Protein AF-A0AAD4UPE8-F1 (afdb_monomer)

Solvent-accessible surface area (backbone atoms only — not comparable to full-atom values): 5363 Å² total; per-residue (Å²): 91,62,64,83,69,72,81,58,64,83,40,24,81,68,42,38,72,49,78,48,64,68,26,61,56,22,44,53,62,62,61,71,62,29,57,25,42,43,22,30,35,42,38,40,30,44,23,63,42,26,55,50,77,40,84,41,42,65,53,31,75,48,30,43,36,40,38,37,31,42,20,67,51,33,40,59,27,49,31,82,99,74,16,84,42,17,81,38,50,69,84,37,83,38,76,47,70,49,71,84,132

Organism: Prunus dulcis (NCBI:txid3755)

Mean predicted aligned error: 3.7 Å

Structure (mmCIF, N/CA/C/O backbone):
data_AF-A0AAD4UPE8-F1
#
_entry.id   AF-A0AAD4UPE8-F1
#
loop_
_atom_site.group_PDB
_atom_site.id
_atom_site.type_symbol
_atom_site.label_atom_id
_atom_site.label_alt_id
_atom_site.label_comp_id
_atom_site.label_asym_id
_atom_site.label_entity_id
_atom_site.label_seq_id
_atom_site.pdbx_PDB_ins_code
_atom_site.Cartn_x
_atom_site.Cartn_y
_atom_site.Cartn_z
_atom_site.occupancy
_atom_site.B_iso_or_equiv
_atom_site.auth_seq_id
_atom_site.auth_comp_id
_atom_site.auth_asym_id
_atom_site.auth_atom_id
_atom_site.pdbx_PDB_model_num
ATOM 1 N N . MET A 1 1 ? 0.996 14.613 -11.299 1.00 62.28 1 MET A N 1
ATOM 2 C CA . MET A 1 1 ? 1.311 14.852 -9.872 1.00 62.28 1 MET A CA 1
ATOM 3 C C . MET A 1 1 ? 2.638 14.174 -9.557 1.00 62.28 1 MET A C 1
ATOM 5 O O . MET A 1 1 ? 2.840 13.096 -10.092 1.00 62.28 1 MET A O 1
ATOM 9 N N . VAL A 1 2 ? 3.536 14.806 -8.789 1.00 76.88 2 VAL A N 1
ATOM 10 C CA . VAL A 1 2 ? 4.861 14.231 -8.438 1.00 76.88 2 VAL A CA 1
ATOM 11 C C . VAL A 1 2 ? 4.941 13.724 -6.995 1.00 76.88 2 VAL A C 1
ATOM 13 O O . VAL A 1 2 ? 5.759 12.870 -6.690 1.00 76.88 2 VAL A O 1
ATOM 16 N N . ALA A 1 3 ? 4.077 14.228 -6.113 1.00 80.50 3 ALA A N 1
ATOM 17 C CA . ALA A 1 3 ? 3.964 13.802 -4.723 1.00 80.50 3 ALA A CA 1
ATOM 18 C C . ALA A 1 3 ? 2.555 14.115 -4.202 1.00 80.50 3 ALA A C 1
ATOM 20 O O . ALA A 1 3 ? 1.893 15.023 -4.717 1.00 80.50 3 ALA A O 1
ATOM 21 N N . LEU A 1 4 ? 2.110 13.387 -3.175 1.00 81.94 4 LEU A N 1
ATOM 22 C CA . LEU A 1 4 ? 0.892 13.733 -2.442 1.00 81.94 4 LEU A CA 1
ATOM 23 C C . LEU A 1 4 ? 1.162 14.947 -1.531 1.00 81.94 4 LEU A C 1
ATOM 25 O O . LEU A 1 4 ? 2.222 15.015 -0.905 1.00 81.94 4 LEU A O 1
ATOM 29 N N . PRO A 1 5 ? 0.222 15.900 -1.420 1.00 80.69 5 PRO A N 1
ATOM 30 C CA . PRO A 1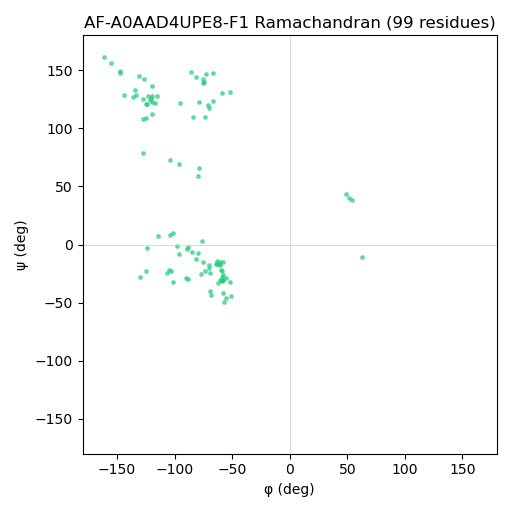 5 ? 0.422 17.105 -0.625 1.00 80.69 5 PRO A CA 1
ATOM 31 C C . PRO A 1 5 ? 0.320 16.842 0.886 1.00 80.69 5 PRO A C 1
ATOM 33 O O . PRO A 1 5 ? -0.542 16.098 1.350 1.00 80.69 5 PRO A O 1
ATOM 36 N N . GLU A 1 6 ? 1.155 17.521 1.674 1.00 79.31 6 GLU A N 1
ATOM 37 C CA . GLU A 1 6 ? 1.263 17.304 3.127 1.00 79.31 6 GLU A CA 1
ATOM 38 C C . GLU A 1 6 ? 0.036 17.750 3.934 1.00 79.31 6 GLU A C 1
ATOM 40 O O . GLU A 1 6 ? -0.223 17.201 5.003 1.00 79.31 6 GLU A O 1
ATOM 45 N N . TRP A 1 7 ? -0.770 18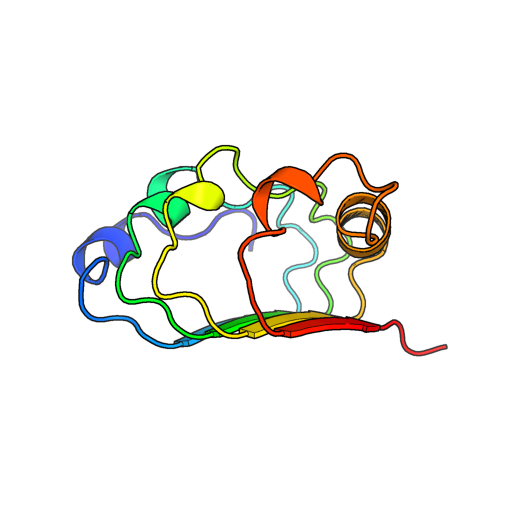.699 3.436 1.00 76.31 7 TRP A N 1
ATOM 46 C CA . TRP A 1 7 ? -1.954 19.188 4.165 1.00 76.31 7 TRP A CA 1
ATOM 47 C C . TRP A 1 7 ? -2.994 18.088 4.432 1.00 76.31 7 TRP A C 1
ATOM 49 O O . TRP A 1 7 ? -3.846 18.229 5.308 1.00 76.31 7 TRP A O 1
ATOM 59 N N . PHE A 1 8 ? -2.898 16.965 3.719 1.00 74.31 8 PHE A N 1
ATOM 60 C CA . PHE A 1 8 ? -3.758 15.803 3.893 1.00 74.31 8 PHE A CA 1
ATOM 61 C C . PHE A 1 8 ? -3.502 15.044 5.209 1.00 74.31 8 PHE A C 1
ATOM 63 O O . PHE A 1 8 ? -4.374 14.313 5.677 1.00 74.31 8 PHE A O 1
ATOM 70 N N . GLN A 1 9 ? -2.354 15.261 5.864 1.00 76.56 9 GLN A N 1
ATOM 71 C CA . GLN A 1 9 ? -1.999 14.622 7.141 1.00 76.56 9 GLN A CA 1
ATOM 72 C C . GLN A 1 9 ? -3.008 14.912 8.271 1.00 76.56 9 GLN A C 1
ATOM 74 O O . GLN A 1 9 ? -3.145 14.120 9.206 1.00 76.56 9 GLN A O 1
ATOM 79 N N . GLY A 1 10 ? -3.777 16.003 8.174 1.00 79.69 10 GLY A N 1
ATOM 80 C CA . GLY A 1 10 ? -4.847 16.315 9.128 1.00 79.69 10 GLY A CA 1
ATOM 81 C C . GLY A 1 10 ? -6.007 15.305 9.141 1.00 79.69 10 GLY A C 1
ATOM 82 O O . GLY A 1 10 ? -6.769 15.274 10.103 1.00 79.69 10 GLY A O 1
ATOM 83 N N . ALA A 1 11 ? -6.136 14.463 8.107 1.00 83.19 11 ALA A N 1
ATOM 84 C CA . ALA A 1 11 ? -7.207 13.470 7.960 1.00 83.19 11 ALA A CA 1
ATOM 85 C C . ALA A 1 11 ? -6.787 12.030 8.325 1.00 83.19 11 ALA A C 1
ATOM 87 O O . ALA A 1 11 ? -7.537 11.082 8.084 1.00 83.19 11 ALA A O 1
ATOM 88 N N . THR A 1 12 ? -5.607 11.852 8.924 1.00 82.81 12 THR A N 1
ATOM 89 C CA . THR A 1 12 ? -5.012 10.545 9.276 1.00 82.81 12 THR A CA 1
ATOM 90 C C . THR A 1 12 ? -5.936 9.618 10.079 1.00 82.81 12 THR A C 1
ATOM 92 O O . THR A 1 12 ? -5.907 8.402 9.899 1.00 82.81 12 THR A O 1
ATOM 95 N N . ASN A 1 13 ? -6.813 10.176 10.917 1.00 85.44 13 ASN A N 1
ATOM 96 C CA . ASN A 1 13 ? -7.734 9.409 11.767 1.00 85.44 13 ASN A CA 1
ATOM 97 C C . ASN A 1 13 ? -9.190 9.388 11.269 1.00 85.44 13 ASN A C 1
ATOM 99 O O . ASN A 1 13 ? -10.080 8.968 12.003 1.00 85.44 13 ASN A O 1
ATOM 103 N N . THR A 1 14 ? -9.474 9.902 10.071 1.00 91.75 14 THR A N 1
ATOM 104 C CA . THR A 1 14 ? -10.855 9.995 9.556 1.00 91.75 14 THR A CA 1
ATOM 105 C C . THR A 1 14 ? -11.011 9.444 8.150 1.00 91.75 14 THR A C 1
ATOM 107 O O . THR A 1 14 ? -12.093 8.965 7.804 1.00 91.75 14 THR A O 1
ATOM 110 N N . LEU A 1 15 ? -9.955 9.483 7.337 1.00 93.94 15 LEU A N 1
ATOM 111 C CA . LEU A 1 15 ? -10.018 8.997 5.971 1.00 93.94 15 LEU A CA 1
ATOM 112 C C . LEU A 1 15 ? -10.119 7.469 5.939 1.00 93.94 15 LEU A C 1
ATOM 114 O O . LEU A 1 15 ? -9.225 6.768 6.403 1.00 93.94 15 LEU A O 1
ATOM 118 N N . GLN A 1 16 ? -11.200 6.967 5.346 1.00 96.31 16 GLN A N 1
ATOM 119 C CA . GLN A 1 16 ? -11.465 5.530 5.209 1.00 96.31 16 GLN A CA 1
ATOM 120 C C . GLN A 1 16 ? -11.189 4.996 3.803 1.00 96.31 16 GLN A C 1
ATOM 122 O O . GLN A 1 16 ? -10.947 3.798 3.648 1.00 96.31 16 GLN A O 1
ATOM 127 N N . PHE A 1 17 ? -11.214 5.868 2.795 1.00 96.69 17 PHE A N 1
ATOM 128 C CA . PHE A 1 17 ? -11.021 5.527 1.390 1.00 96.69 17 PHE A CA 1
ATOM 129 C C . PHE A 1 17 ? -10.049 6.508 0.737 1.00 96.69 17 PHE A C 1
ATOM 131 O O . PHE A 1 17 ? -10.244 7.721 0.832 1.00 96.69 17 PHE A O 1
ATOM 138 N N . LEU A 1 18 ? -9.029 5.979 0.065 1.00 95.38 18 LEU A N 1
ATOM 139 C CA . LEU A 1 18 ? -8.078 6.750 -0.728 1.00 95.38 18 LEU A CA 1
ATOM 140 C C . LEU A 1 18 ? -7.993 6.144 -2.127 1.00 95.38 18 LEU A C 1
ATOM 142 O O . LEU A 1 18 ? -7.711 4.956 -2.271 1.00 95.38 18 LEU A O 1
ATOM 146 N N . PHE A 1 19 ? -8.221 6.979 -3.137 1.00 96.12 19 PHE A N 1
ATOM 147 C CA . PHE A 1 19 ? -8.088 6.618 -4.542 1.00 96.12 19 PHE A CA 1
ATOM 148 C C . PHE A 1 19 ? -7.033 7.501 -5.200 1.00 96.12 19 PHE A C 1
ATOM 150 O O . PHE A 1 19 ? -7.135 8.728 -5.159 1.00 96.12 19 PHE A O 1
ATOM 157 N N . ILE A 1 20 ? -6.019 6.868 -5.780 1.00 95.12 20 ILE A N 1
ATOM 158 C CA . ILE A 1 20 ? -4.923 7.509 -6.500 1.00 95.12 20 ILE A CA 1
ATOM 159 C C . ILE A 1 20 ? -4.987 6.977 -7.925 1.00 95.12 20 ILE A C 1
ATOM 161 O O . ILE A 1 20 ? -4.758 5.795 -8.135 1.00 95.12 20 ILE A O 1
ATOM 165 N N . SER A 1 21 ? -5.326 7.829 -8.887 1.00 95.44 21 SER A N 1
ATOM 166 C CA . SER A 1 21 ? -5.529 7.418 -10.279 1.00 95.44 21 SER A CA 1
ATOM 167 C C . SER A 1 21 ? -4.770 8.334 -11.237 1.00 95.44 21 SER A C 1
ATOM 169 O O . SER A 1 21 ? -4.624 9.533 -10.964 1.00 95.44 21 SER A O 1
ATOM 171 N N . MET A 1 22 ? -4.256 7.768 -12.333 1.00 94.50 22 MET A N 1
ATOM 172 C CA . MET A 1 22 ? -3.623 8.483 -13.453 1.00 94.50 22 MET A CA 1
ATOM 173 C C . MET A 1 22 ? -2.475 9.419 -13.024 1.00 94.50 22 MET A C 1
ATOM 175 O O . MET A 1 22 ? -2.299 10.530 -13.537 1.00 94.50 22 MET A O 1
ATOM 179 N N . CYS A 1 23 ? -1.674 8.997 -12.041 1.00 93.56 23 CYS A N 1
ATOM 180 C CA . CYS A 1 23 ? -0.537 9.769 -11.538 1.00 93.56 23 CYS A CA 1
ATOM 181 C C . CYS A 1 23 ? 0.780 9.333 -12.199 1.00 93.56 23 CYS A C 1
ATOM 183 O O . CYS A 1 23 ? 1.677 8.809 -11.549 1.00 93.56 23 CYS A O 1
ATOM 185 N N . GLU A 1 24 ? 0.936 9.626 -13.491 1.00 88.94 24 GLU A N 1
ATOM 186 C CA . GLU A 1 24 ? 2.063 9.164 -14.330 1.00 88.94 24 GLU A CA 1
ATOM 187 C C . GLU A 1 24 ? 3.467 9.615 -13.886 1.00 88.94 24 GLU A C 1
ATOM 189 O O . GLU A 1 24 ? 4.464 9.092 -14.371 1.00 88.94 24 GLU A O 1
ATOM 194 N N . ASN A 1 25 ? 3.570 10.611 -13.003 1.00 92.44 25 ASN A N 1
ATOM 195 C CA . ASN A 1 25 ? 4.847 11.125 -12.489 1.00 92.44 25 ASN A CA 1
ATOM 196 C C . ASN A 1 25 ? 5.037 10.871 -10.988 1.00 92.44 25 ASN A C 1
ATOM 198 O O . ASN A 1 25 ? 5.973 11.405 -10.400 1.00 92.44 25 ASN A O 1
ATOM 202 N N . LEU A 1 26 ? 4.136 10.114 -10.359 1.00 93.25 26 LEU A N 1
ATOM 203 C CA . LEU A 1 26 ? 4.247 9.762 -8.952 1.00 93.25 26 LEU A CA 1
ATOM 204 C C . LEU A 1 26 ? 5.155 8.540 -8.825 1.00 93.25 26 LEU A C 1
ATOM 206 O O . LEU A 1 26 ? 4.766 7.449 -9.222 1.00 93.25 26 LEU A O 1
ATOM 210 N N . GLU A 1 27 ? 6.354 8.736 -8.284 1.00 93.19 27 GLU A N 1
ATOM 211 C CA . GLU A 1 27 ? 7.360 7.670 -8.164 1.00 93.19 27 GLU A CA 1
ATOM 212 C C . GLU A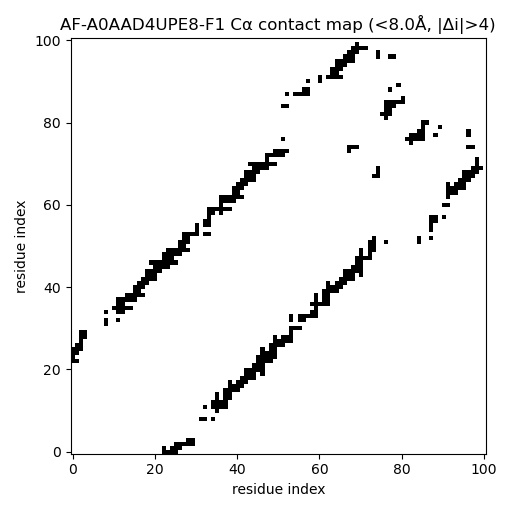 1 27 ? 7.261 6.900 -6.844 1.00 93.19 27 GLU A C 1
ATOM 214 O O . GLU A 1 27 ? 7.587 5.715 -6.780 1.00 93.19 27 GLU A O 1
ATOM 219 N N . ALA A 1 28 ? 6.775 7.561 -5.792 1.00 91.62 28 ALA A N 1
ATOM 220 C CA . ALA A 1 28 ? 6.633 6.987 -4.462 1.00 91.62 28 ALA A CA 1
ATOM 221 C C . ALA A 1 28 ? 5.419 7.568 -3.730 1.00 91.62 28 ALA A C 1
ATOM 223 O O . ALA A 1 28 ? 5.078 8.746 -3.877 1.00 91.62 28 ALA A O 1
ATOM 224 N N . LEU A 1 29 ? 4.795 6.743 -2.890 1.00 92.44 29 LEU A N 1
ATOM 225 C CA . LEU A 1 29 ? 3.866 7.220 -1.871 1.00 92.44 29 LEU A CA 1
ATOM 226 C C . LEU A 1 29 ? 4.662 7.717 -0.656 1.00 92.44 29 LEU A C 1
ATOM 228 O O . LEU A 1 29 ? 5.684 7.124 -0.311 1.00 92.44 29 LEU A O 1
ATOM 232 N N . PRO A 1 30 ? 4.208 8.783 0.016 1.00 89.25 30 PRO A N 1
ATOM 233 C CA . PRO A 1 30 ? 4.924 9.328 1.159 1.00 89.25 30 PRO A CA 1
ATOM 234 C C . PRO A 1 30 ? 4.808 8.429 2.396 1.00 89.25 30 PRO A C 1
ATOM 236 O O . PRO A 1 30 ? 3.750 7.858 2.661 1.00 89.25 30 PRO A O 1
ATOM 239 N N . ASP A 1 31 ? 5.856 8.394 3.221 1.00 88.38 31 ASP A N 1
ATOM 240 C CA . ASP A 1 31 ? 5.893 7.578 4.447 1.00 88.38 31 ASP A CA 1
ATOM 241 C C . ASP A 1 31 ? 4.800 7.941 5.456 1.00 88.38 31 ASP A C 1
ATOM 243 O O . ASP A 1 31 ? 4.291 7.075 6.169 1.00 88.38 31 ASP A O 1
ATOM 247 N N . TRP A 1 32 ? 4.376 9.210 5.492 1.00 87.75 32 TRP A N 1
ATOM 248 C CA . TRP A 1 32 ? 3.282 9.647 6.361 1.00 87.75 32 TRP A CA 1
ATOM 249 C C . TRP A 1 32 ? 1.942 8.983 6.019 1.00 87.75 32 TRP A C 1
ATOM 251 O O . TRP A 1 32 ? 1.023 9.020 6.838 1.00 87.75 32 TRP A O 1
ATOM 261 N N . LEU A 1 33 ? 1.803 8.339 4.850 1.00 90.62 33 LEU A N 1
ATOM 262 C CA . LEU A 1 33 ? 0.613 7.556 4.513 1.00 90.62 33 LEU A CA 1
ATOM 263 C C . LEU A 1 33 ? 0.378 6.442 5.542 1.00 90.62 33 LEU A C 1
ATOM 265 O O . LEU A 1 33 ? -0.766 6.141 5.861 1.00 90.62 33 LEU A O 1
ATOM 269 N N . ALA A 1 34 ? 1.446 5.913 6.147 1.00 89.50 34 ALA A N 1
ATOM 270 C CA . ALA A 1 34 ? 1.382 4.932 7.229 1.00 89.50 34 ALA A CA 1
ATOM 271 C C . ALA A 1 34 ? 0.640 5.429 8.484 1.00 89.50 34 ALA A C 1
ATOM 273 O O . ALA A 1 34 ? 0.238 4.627 9.324 1.00 89.50 34 ALA A O 1
ATOM 274 N N . SER A 1 35 ? 0.450 6.745 8.630 1.00 91.50 35 SER A N 1
ATOM 275 C CA . SER A 1 35 ? -0.311 7.339 9.731 1.00 91.50 35 SER A CA 1
ATOM 276 C C . SER A 1 35 ? -1.830 7.268 9.530 1.00 91.50 35 SER A C 1
ATOM 278 O O . SER A 1 35 ? -2.572 7.588 10.455 1.00 91.50 35 SER A O 1
ATOM 280 N N . PHE A 1 36 ? -2.317 6.838 8.360 1.00 92.38 36 PHE A N 1
ATOM 281 C CA . PHE A 1 36 ? -3.744 6.775 8.026 1.00 92.38 36 PHE A CA 1
ATOM 282 C C . PHE A 1 36 ? -4.416 5.530 8.625 1.00 92.38 36 PHE A C 1
ATOM 284 O O . PHE A 1 36 ? -4.967 4.687 7.925 1.00 92.38 36 PHE A O 1
ATOM 291 N N . THR A 1 37 ? -4.367 5.393 9.949 1.00 90.62 37 THR A N 1
ATOM 292 C CA . THR A 1 37 ? -4.797 4.181 10.674 1.00 90.62 37 THR A CA 1
ATOM 293 C C . THR A 1 37 ? -6.286 3.855 10.534 1.00 90.62 37 THR A C 1
ATOM 295 O O . THR A 1 37 ? -6.684 2.722 10.798 1.00 90.62 37 THR A O 1
ATOM 298 N N . SER A 1 38 ? -7.113 4.814 10.102 1.00 95.00 38 SER A N 1
ATOM 299 C CA . SER A 1 38 ? -8.542 4.609 9.805 1.00 95.00 38 SER A CA 1
ATOM 300 C C . SER A 1 38 ? -8.823 4.178 8.362 1.00 95.00 38 SER A C 1
ATOM 302 O O . SER A 1 38 ? -9.976 3.906 8.026 1.00 95.00 38 SER A O 1
ATOM 304 N N . LEU A 1 39 ? -7.797 4.105 7.509 1.00 96.94 39 LEU A N 1
ATOM 305 C CA . LEU A 1 39 ? -7.948 3.737 6.109 1.00 96.94 39 LEU A CA 1
ATOM 306 C C . LEU A 1 39 ? -8.389 2.280 5.999 1.00 96.94 39 LEU A C 1
ATOM 308 O O . LEU A 1 39 ? -7.725 1.379 6.502 1.00 96.94 39 LEU A O 1
ATOM 312 N N . THR A 1 40 ? -9.513 2.060 5.326 1.00 98.12 40 THR A N 1
ATOM 313 C CA . THR A 1 40 ? -10.102 0.732 5.112 1.00 98.12 40 THR A CA 1
ATOM 314 C C . THR A 1 40 ? -9.936 0.238 3.687 1.00 98.12 40 THR A C 1
ATOM 316 O O . THR A 1 40 ? -9.924 -0.971 3.467 1.00 98.12 40 THR A O 1
ATOM 319 N N . LYS A 1 41 ? -9.776 1.156 2.729 1.00 98.38 41 LYS A N 1
ATOM 320 C CA . LYS A 1 41 ? -9.595 0.834 1.320 1.00 98.38 41 LYS A CA 1
ATOM 321 C C . LYS A 1 41 ? -8.620 1.802 0.656 1.00 98.38 41 LYS A C 1
ATOM 323 O O . LYS A 1 41 ? -8.785 3.020 0.754 1.00 98.38 41 LYS A O 1
ATOM 328 N N . LEU A 1 42 ? -7.631 1.237 -0.027 1.00 97.81 42 LEU A N 1
ATOM 329 C CA . LEU A 1 42 ? -6.660 1.944 -0.854 1.00 97.81 42 LEU A CA 1
ATOM 330 C C . LEU A 1 42 ? -6.764 1.415 -2.282 1.00 97.81 42 LEU A C 1
ATOM 332 O O . LEU A 1 42 ? -6.667 0.211 -2.501 1.00 97.81 42 LEU A O 1
ATOM 336 N N . VAL A 1 43 ? -6.961 2.314 -3.238 1.00 98.06 43 VAL A N 1
ATOM 337 C CA . VAL A 1 43 ? -6.987 1.991 -4.664 1.00 98.06 43 VAL A CA 1
ATOM 338 C C . VAL A 1 43 ? -5.932 2.837 -5.367 1.00 98.06 43 VAL A C 1
ATOM 340 O O . VAL A 1 43 ? -5.902 4.059 -5.195 1.00 98.06 43 VAL A O 1
ATOM 343 N N . ILE A 1 44 ? -5.071 2.180 -6.135 1.00 97.19 44 ILE A N 1
ATOM 344 C CA . ILE A 1 44 ? -4.021 2.785 -6.950 1.00 97.19 44 ILE A CA 1
ATOM 345 C C . ILE A 1 44 ? -4.246 2.309 -8.382 1.00 97.19 44 ILE A C 1
ATOM 347 O O . ILE A 1 44 ? -4.264 1.111 -8.622 1.00 97.19 44 ILE A O 1
ATOM 351 N N . ASP A 1 45 ? -4.445 3.241 -9.301 1.00 96.88 45 ASP A N 1
ATOM 352 C CA . ASP A 1 45 ? -4.882 2.973 -10.670 1.00 96.88 45 ASP A CA 1
ATOM 353 C C . ASP A 1 45 ? -4.037 3.781 -11.667 1.00 96.88 45 ASP A C 1
ATOM 355 O O . ASP A 1 45 ? -3.797 4.977 -11.464 1.00 96.88 45 ASP A O 1
ATOM 359 N N . GLN A 1 46 ? -3.555 3.150 -12.738 1.00 95.81 46 GLN A N 1
ATOM 360 C CA . GLN A 1 46 ? -2.840 3.809 -13.843 1.00 95.81 46 GLN A CA 1
ATOM 361 C C . GLN A 1 46 ? -1.671 4.715 -13.390 1.00 95.81 46 GLN A C 1
ATOM 363 O O . GLN A 1 46 ? -1.445 5.813 -13.911 1.00 95.81 46 GLN A O 1
ATOM 368 N N . CYS A 1 47 ? -0.903 4.281 -12.388 1.00 95.75 47 CYS A N 1
ATOM 369 C CA . CYS A 1 47 ? 0.258 4.997 -11.852 1.00 95.75 47 CYS A CA 1
ATOM 370 C C . CYS A 1 47 ? 1.567 4.354 -12.336 1.00 95.75 47 CYS A C 1
ATOM 372 O O . CYS A 1 47 ? 2.303 3.734 -11.574 1.00 95.75 47 CYS A O 1
ATOM 374 N N . GLN A 1 48 ? 1.877 4.546 -13.619 1.00 94.12 48 GLN A N 1
ATOM 375 C CA . GLN A 1 48 ? 2.942 3.833 -14.344 1.00 94.12 48 GLN A CA 1
ATOM 376 C C . GLN A 1 48 ? 4.360 3.974 -13.762 1.00 94.12 48 GLN A C 1
ATOM 378 O O . GLN A 1 48 ? 5.191 3.089 -13.943 1.00 94.12 48 GLN A O 1
ATOM 383 N N . LYS A 1 49 ? 4.659 5.088 -13.080 1.00 95.25 49 LYS A N 1
ATOM 384 C CA . LYS A 1 49 ? 5.977 5.331 -12.469 1.00 95.25 49 LYS A CA 1
ATOM 385 C C . LYS A 1 49 ? 6.040 4.997 -10.985 1.00 95.25 49 LYS A C 1
ATOM 387 O O . LYS A 1 49 ? 7.106 5.161 -10.403 1.00 95.25 49 LYS A O 1
ATOM 392 N N . LEU A 1 50 ? 4.945 4.557 -10.366 1.00 95.81 50 LEU A N 1
ATOM 393 C CA . LEU A 1 50 ? 4.935 4.283 -8.935 1.00 95.81 50 LEU A CA 1
ATOM 394 C C . LEU A 1 50 ? 5.696 2.988 -8.654 1.00 95.81 50 LEU A C 1
ATOM 396 O O . LEU A 1 50 ? 5.243 1.900 -9.001 1.00 95.81 50 LEU A O 1
ATOM 400 N N . LEU A 1 51 ? 6.870 3.122 -8.034 1.00 94.06 51 LEU A N 1
ATOM 401 C CA . LEU A 1 51 ? 7.841 2.034 -7.961 1.00 94.06 51 LEU A CA 1
ATOM 402 C C . LEU A 1 51 ? 7.655 1.122 -6.760 1.00 94.06 51 LEU A C 1
ATOM 404 O O . LEU A 1 51 ? 8.061 -0.025 -6.840 1.00 94.06 51 LEU A O 1
ATOM 408 N N . SER A 1 52 ? 7.136 1.611 -5.634 1.00 94.50 52 SER A N 1
ATOM 409 C CA . SER A 1 52 ? 7.098 0.829 -4.393 1.00 94.50 52 SER A CA 1
ATOM 410 C C . SER A 1 52 ? 6.099 1.362 -3.376 1.00 94.50 52 SER A C 1
ATOM 412 O O . SER A 1 52 ? 5.732 2.540 -3.394 1.00 94.50 52 SER A O 1
ATOM 414 N N . LEU A 1 53 ? 5.745 0.506 -2.419 1.00 95.25 53 LEU A N 1
ATOM 415 C CA . LEU A 1 53 ? 4.998 0.892 -1.224 1.00 95.25 53 LEU A CA 1
ATOM 416 C C . LEU A 1 53 ? 5.912 1.407 -0.094 1.00 95.25 53 LEU A C 1
ATOM 418 O O . LEU A 1 53 ? 7.025 0.893 0.076 1.00 95.25 53 LEU A O 1
ATOM 422 N N . PRO A 1 54 ? 5.429 2.350 0.739 1.00 93.81 54 PRO A N 1
ATOM 423 C CA . PRO A 1 54 ? 6.185 2.862 1.875 1.00 93.81 54 PRO A CA 1
ATOM 424 C C . PRO A 1 54 ? 6.380 1.768 2.933 1.00 93.81 54 PRO A C 1
ATOM 426 O O . PRO A 1 54 ? 5.518 0.908 3.131 1.00 93.81 54 PRO A O 1
ATOM 429 N N . GLU A 1 55 ? 7.502 1.802 3.654 1.00 92.19 55 GLU A N 1
ATOM 430 C CA . GLU A 1 55 ? 7.841 0.772 4.655 1.00 92.19 55 GLU A CA 1
ATOM 431 C C . GLU A 1 55 ? 6.784 0.656 5.767 1.00 92.19 55 GLU A C 1
ATOM 433 O O . GLU A 1 55 ? 6.516 -0.424 6.297 1.00 92.19 55 GLU A O 1
ATOM 438 N N . GLY A 1 56 ? 6.121 1.769 6.089 1.00 92.81 56 GLY A N 1
ATOM 439 C CA . GLY A 1 56 ? 5.115 1.845 7.142 1.00 92.81 56 GLY A CA 1
ATOM 440 C C . GLY A 1 56 ? 3.740 1.253 6.806 1.00 92.81 56 GLY A C 1
ATOM 441 O O . GLY A 1 56 ? 2.855 1.333 7.654 1.00 92.81 56 GLY A O 1
ATOM 442 N N . MET A 1 57 ? 3.516 0.647 5.632 1.00 95.44 57 MET A N 1
ATOM 443 C CA . MET A 1 57 ? 2.195 0.093 5.257 1.00 95.44 57 MET A CA 1
ATOM 444 C C . MET A 1 57 ? 1.635 -0.925 6.261 1.00 95.44 57 MET A C 1
ATOM 446 O O . MET A 1 57 ? 0.419 -1.008 6.435 1.00 95.44 57 MET A O 1
ATOM 450 N N . ARG A 1 58 ? 2.500 -1.645 6.988 1.00 94.75 58 ARG A N 1
ATOM 451 C CA . ARG A 1 58 ? 2.093 -2.568 8.065 1.00 94.75 58 ARG A CA 1
ATOM 452 C C . ARG A 1 58 ? 1.327 -1.880 9.204 1.00 94.75 58 ARG A C 1
ATOM 454 O O . ARG A 1 58 ? 0.602 -2.543 9.938 1.00 94.75 58 ARG A O 1
ATOM 461 N N . SER A 1 59 ? 1.480 -0.565 9.357 1.00 94.75 59 SER A N 1
ATOM 462 C CA . SER A 1 59 ? 0.775 0.240 10.363 1.00 94.75 59 SER A CA 1
ATOM 463 C C . SER A 1 59 ? -0.692 0.497 10.005 1.00 94.75 59 SER A C 1
ATOM 465 O O . SER A 1 59 ? -1.473 0.886 10.873 1.00 94.75 59 SER A O 1
ATOM 467 N N . LEU A 1 60 ? -1.093 0.261 8.750 1.00 95.25 60 LEU A N 1
ATOM 468 C CA . LEU A 1 60 ? -2.473 0.398 8.285 1.00 95.25 60 LEU A CA 1
ATOM 469 C C . LEU A 1 60 ? -3.305 -0.822 8.698 1.00 95.25 60 LEU A C 1
ATOM 471 O O . LEU A 1 60 ? -3.746 -1.614 7.869 1.00 95.25 60 LEU A O 1
ATOM 475 N N . THR A 1 61 ? -3.501 -0.995 10.003 1.00 94.12 61 THR A N 1
ATOM 476 C CA . THR A 1 61 ? -4.163 -2.172 10.586 1.00 94.12 61 THR A CA 1
ATOM 477 C C . THR A 1 61 ? -5.665 -2.241 10.300 1.00 94.12 61 THR A C 1
ATOM 479 O O . THR A 1 61 ? -6.244 -3.322 10.365 1.00 94.12 61 THR A O 1
ATOM 482 N N . SER A 1 62 ? -6.298 -1.115 9.952 1.00 96.75 62 SER A N 1
ATOM 483 C CA . SER A 1 62 ? -7.705 -1.072 9.526 1.00 96.75 62 SER A CA 1
ATOM 484 C C . SER A 1 62 ? -7.905 -1.363 8.037 1.00 96.75 62 SER A C 1
ATOM 486 O O . SER A 1 62 ? -9.057 -1.454 7.604 1.00 96.75 62 SER A O 1
ATOM 488 N N . LEU A 1 63 ? -6.826 -1.490 7.253 1.00 98.00 63 LEU A N 1
ATOM 489 C CA . LEU A 1 63 ? -6.901 -1.665 5.806 1.00 98.00 63 LEU A CA 1
ATOM 490 C C . LEU A 1 63 ? -7.460 -3.050 5.479 1.00 98.00 63 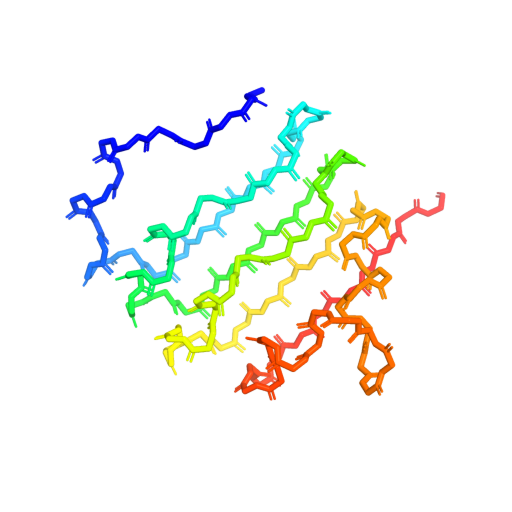LEU A C 1
ATOM 492 O O . LEU A 1 63 ? -6.881 -4.077 5.826 1.00 98.00 63 LEU A O 1
ATOM 496 N N . LYS A 1 64 ? -8.615 -3.064 4.816 1.00 98.38 64 LYS A N 1
ATOM 497 C CA . LYS A 1 64 ? -9.344 -4.280 4.441 1.00 98.38 64 LYS A CA 1
ATOM 498 C C . LYS A 1 64 ? -9.144 -4.637 2.981 1.00 98.38 64 LYS A C 1
ATOM 500 O O . LYS A 1 64 ? -9.173 -5.815 2.642 1.00 98.38 64 LYS A O 1
ATOM 505 N N . GLU A 1 65 ? -8.971 -3.622 2.144 1.00 98.56 65 GLU A N 1
ATOM 506 C CA . GLU A 1 65 ? -8.903 -3.767 0.699 1.00 98.56 65 GLU A CA 1
ATOM 507 C C . GLU A 1 65 ? -7.768 -2.915 0.125 1.00 98.56 65 GLU A C 1
ATOM 509 O O . GLU A 1 65 ? -7.687 -1.709 0.375 1.00 98.56 65 GLU A O 1
ATOM 514 N N . LEU A 1 66 ? -6.904 -3.556 -0.655 1.00 98.12 66 LEU A N 1
ATOM 515 C CA . LEU A 1 66 ? -5.900 -2.918 -1.492 1.00 98.12 66 LEU A CA 1
ATOM 516 C C . LEU A 1 66 ? -6.143 -3.342 -2.938 1.00 98.12 66 LEU A C 1
ATOM 518 O O . LEU A 1 66 ? -6.153 -4.533 -3.241 1.00 98.12 66 LEU A O 1
ATOM 522 N N . VAL A 1 67 ? -6.311 -2.364 -3.817 1.00 98.25 67 VAL A N 1
ATOM 523 C CA . VAL A 1 67 ? -6.421 -2.579 -5.260 1.00 98.25 67 VAL A CA 1
ATOM 524 C C . VAL A 1 67 ? -5.282 -1.834 -5.938 1.00 98.25 67 VAL A C 1
ATOM 526 O O . VAL A 1 67 ? -5.082 -0.646 -5.672 1.00 98.25 67 VAL A O 1
ATOM 529 N N . VAL A 1 68 ? -4.531 -2.542 -6.773 1.00 97.44 68 VAL A N 1
ATOM 530 C CA . VAL A 1 68 ? -3.491 -1.982 -7.632 1.00 97.44 68 VAL A CA 1
ATOM 531 C C . VAL A 1 68 ? -3.801 -2.406 -9.060 1.00 97.44 68 VAL A C 1
ATOM 533 O O . VAL A 1 68 ? -3.659 -3.583 -9.387 1.00 97.44 68 VAL A O 1
ATOM 536 N N . ASP A 1 69 ? -4.219 -1.441 -9.871 1.00 96.62 69 ASP A N 1
ATOM 537 C CA . ASP A 1 69 ? -4.596 -1.651 -11.263 1.00 96.62 69 ASP A CA 1
ATOM 538 C C . ASP A 1 69 ? -3.706 -0.812 -12.197 1.00 96.62 69 ASP A C 1
ATOM 540 O O . ASP A 1 69 ? -3.423 0.357 -11.915 1.00 96.62 69 ASP A O 1
ATOM 544 N N . ASP A 1 70 ? -3.235 -1.393 -13.299 1.00 95.69 70 ASP A N 1
ATOM 545 C CA . ASP A 1 70 ? -2.370 -0.741 -14.298 1.00 95.69 70 ASP A CA 1
ATOM 546 C C . ASP A 1 70 ? -1.156 -0.005 -13.691 1.00 95.69 70 ASP A C 1
ATOM 548 O O . ASP A 1 70 ? -0.815 1.129 -14.056 1.00 95.69 70 ASP A O 1
ATOM 552 N N . CYS A 1 71 ? -0.484 -0.637 -12.731 1.00 96.06 71 CYS A N 1
ATOM 553 C CA . CYS A 1 71 ? 0.732 -0.136 -12.093 1.00 96.06 71 CYS A CA 1
ATOM 554 C C . CYS A 1 71 ? 1.827 -1.215 -12.149 1.00 96.06 71 CYS A C 1
ATOM 556 O O . CYS A 1 71 ? 2.089 -1.868 -11.135 1.00 96.06 71 CYS A O 1
ATOM 558 N N . PRO A 1 72 ? 2.515 -1.393 -13.294 1.00 94.25 72 PRO A N 1
ATOM 559 C CA . PRO A 1 72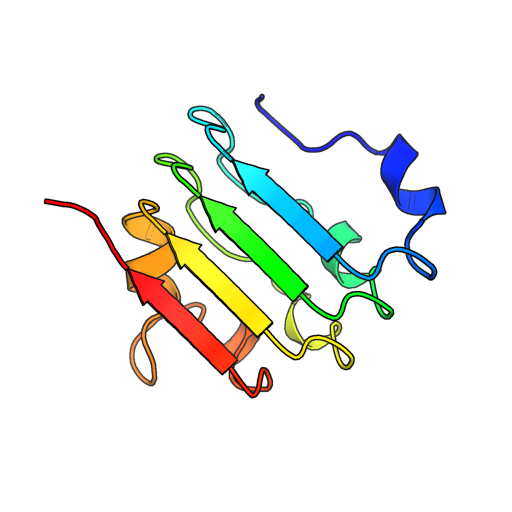 ? 3.304 -2.596 -13.581 1.00 94.25 72 PRO A CA 1
ATOM 560 C C . PRO A 1 72 ? 4.373 -2.932 -12.531 1.00 94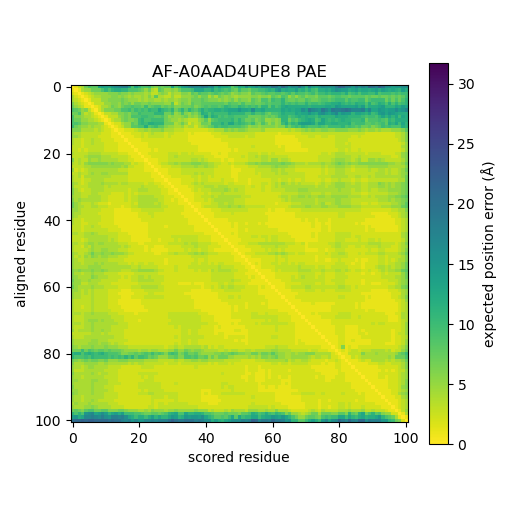.25 72 PRO A C 1
ATOM 562 O O . PRO A 1 72 ? 4.484 -4.075 -12.084 1.00 94.25 72 PRO A O 1
ATOM 565 N N . GLU A 1 73 ? 5.152 -1.936 -12.094 1.00 95.50 73 GLU A N 1
ATOM 566 C CA . GLU A 1 73 ? 6.192 -2.147 -11.077 1.00 95.50 73 GLU A CA 1
ATOM 567 C C . GLU A 1 73 ? 5.598 -2.444 -9.699 1.00 95.50 73 GLU A C 1
ATOM 569 O O . GLU A 1 73 ? 6.082 -3.326 -8.982 1.00 95.50 73 GLU A O 1
ATOM 574 N N . LEU A 1 74 ? 4.523 -1.744 -9.333 1.00 96.12 74 LEU A N 1
ATOM 575 C CA . LEU A 1 74 ? 3.871 -1.927 -8.045 1.00 96.12 74 LEU A CA 1
ATOM 576 C C . LEU A 1 74 ? 3.180 -3.290 -7.954 1.00 96.12 74 LEU A C 1
ATOM 578 O O . LEU A 1 74 ? 3.338 -3.978 -6.948 1.00 96.12 74 LEU A O 1
ATOM 582 N N . GLU A 1 75 ? 2.476 -3.710 -9.006 1.00 95.75 75 GLU A N 1
ATOM 583 C CA . GLU A 1 75 ? 1.860 -5.036 -9.114 1.00 95.75 75 GLU A CA 1
ATOM 584 C C . GLU A 1 75 ? 2.905 -6.139 -8.945 1.00 95.75 75 GLU A C 1
ATOM 586 O O . GLU A 1 75 ? 2.750 -7.021 -8.096 1.00 95.75 75 GLU A O 1
ATOM 591 N N . ARG A 1 76 ? 4.024 -6.045 -9.676 1.00 95.94 76 ARG A N 1
ATOM 592 C CA . ARG A 1 76 ? 5.126 -7.013 -9.591 1.00 95.94 76 ARG A CA 1
ATOM 593 C C . ARG A 1 76 ? 5.688 -7.115 -8.171 1.00 95.94 76 ARG A C 1
ATOM 595 O O . ARG A 1 76 ? 5.990 -8.209 -7.695 1.00 95.94 76 ARG A O 1
ATOM 602 N N . ARG A 1 77 ? 5.849 -5.986 -7.476 1.00 96.88 77 ARG A N 1
ATOM 603 C CA . ARG A 1 77 ? 6.374 -5.954 -6.099 1.00 96.88 77 ARG A CA 1
ATOM 604 C C . ARG A 1 77 ? 5.349 -6.365 -5.050 1.00 96.88 77 ARG A C 1
ATOM 606 O O . ARG A 1 77 ? 5.752 -6.828 -3.987 1.00 96.88 77 ARG A O 1
ATOM 613 N N . CYS A 1 78 ? 4.058 -6.216 -5.324 1.00 96.56 78 CYS A N 1
ATOM 614 C CA . CYS A 1 78 ? 2.976 -6.606 -4.422 1.00 96.56 78 CYS A CA 1
ATOM 615 C C . CYS A 1 78 ? 2.526 -8.058 -4.613 1.00 96.56 78 CYS A C 1
ATOM 617 O O . CYS A 1 78 ? 1.646 -8.519 -3.891 1.00 96.56 78 CYS A O 1
ATOM 619 N N . GLN A 1 79 ? 3.107 -8.789 -5.565 1.00 95.81 79 GLN A N 1
ATOM 620 C CA . GLN A 1 79 ? 2.705 -10.154 -5.871 1.00 95.81 79 GLN A CA 1
ATOM 621 C C . GLN A 1 79 ? 2.841 -11.087 -4.656 1.00 95.81 79 GLN A C 1
ATOM 623 O O . GLN A 1 79 ? 3.885 -11.134 -4.004 1.00 95.81 79 GLN A O 1
ATOM 628 N N . CYS A 1 80 ? 1.778 -11.846 -4.373 1.00 92.25 80 CYS A N 1
ATOM 629 C CA . CYS A 1 80 ? 1.690 -12.737 -3.215 1.00 92.25 80 CYS A CA 1
ATOM 630 C C . CYS A 1 80 ? 2.895 -13.686 -3.119 1.00 92.25 80 CYS A C 1
ATOM 632 O O . CYS A 1 80 ? 3.266 -14.328 -4.098 1.00 92.25 80 CYS A O 1
ATOM 634 N N . ASP A 1 81 ? 3.495 -13.758 -1.930 1.00 90.38 81 ASP A N 1
ATOM 635 C CA . ASP A 1 81 ? 4.620 -14.620 -1.527 1.00 90.38 81 ASP A CA 1
ATOM 636 C C . ASP A 1 81 ? 5.964 -14.424 -2.247 1.00 90.38 81 ASP A C 1
ATOM 638 O O . ASP A 1 81 ? 6.979 -14.942 -1.777 1.00 90.38 81 ASP A O 1
ATOM 642 N N . ILE A 1 82 ? 6.012 -13.652 -3.335 1.00 92.94 82 ILE A N 1
ATOM 643 C CA . ILE A 1 82 ? 7.235 -13.461 -4.136 1.00 92.94 82 ILE A CA 1
ATOM 644 C C . ILE A 1 82 ? 7.644 -11.998 -4.315 1.00 92.94 82 ILE A C 1
ATOM 646 O O . ILE A 1 82 ? 8.813 -11.718 -4.574 1.00 92.94 82 ILE A O 1
ATOM 650 N N . GLY A 1 83 ? 6.703 -11.066 -4.180 1.00 95.50 83 GLY A N 1
ATOM 651 C CA . GLY A 1 83 ? 6.943 -9.643 -4.349 1.00 95.50 83 GLY A CA 1
ATOM 652 C C . GLY A 1 83 ? 7.684 -9.027 -3.159 1.00 95.50 83 GLY A C 1
ATOM 653 O O . GLY A 1 83 ? 7.382 -9.317 -2.002 1.00 95.50 83 GLY A O 1
ATOM 654 N N . GLU A 1 84 ? 8.638 -8.134 -3.434 1.00 96.38 84 GLU A N 1
ATOM 655 C CA . GLU A 1 84 ? 9.441 -7.442 -2.409 1.00 96.38 84 GLU A CA 1
ATOM 656 C C . GLU A 1 84 ? 8.596 -6.629 -1.414 1.00 96.38 84 GLU A C 1
ATOM 658 O O . GLU A 1 84 ? 8.958 -6.504 -0.244 1.00 96.38 84 GLU A O 1
ATOM 663 N N . ASP A 1 85 ? 7.462 -6.093 -1.868 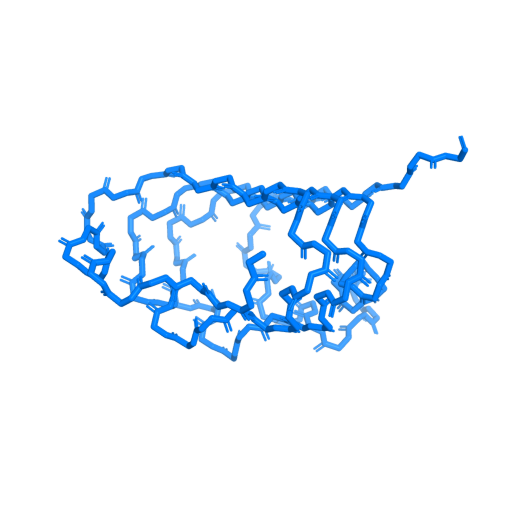1.00 96.88 85 ASP A N 1
ATOM 664 C CA . ASP A 1 85 ? 6.555 -5.286 -1.057 1.00 96.88 85 ASP A CA 1
ATOM 665 C C . ASP A 1 85 ? 5.390 -6.110 -0.478 1.00 96.88 85 ASP A C 1
ATOM 667 O O . ASP A 1 85 ? 4.700 -5.620 0.416 1.00 96.88 85 ASP A O 1
ATOM 671 N N . TRP A 1 86 ? 5.203 -7.378 -0.876 1.00 97.12 86 TRP A N 1
ATOM 672 C CA . TRP A 1 86 ? 4.175 -8.258 -0.299 1.00 97.12 86 TRP A CA 1
ATOM 673 C C . TRP A 1 86 ? 4.205 -8.315 1.235 1.00 97.12 86 TRP A C 1
ATOM 675 O O . TRP A 1 86 ? 3.150 -8.159 1.856 1.00 97.12 86 TRP A O 1
ATOM 685 N N . PRO A 1 87 ? 5.369 -8.435 1.910 1.00 96.50 87 PRO A N 1
ATOM 686 C CA . PRO A 1 87 ? 5.402 -8.448 3.368 1.00 96.50 87 PRO A CA 1
ATOM 687 C C . PRO A 1 87 ? 4.795 -7.182 3.997 1.00 96.50 87 PRO A C 1
ATOM 689 O O . PRO A 1 87 ? 4.299 -7.244 5.121 1.00 96.50 87 PRO A O 1
ATOM 692 N N . LYS A 1 88 ? 4.798 -6.047 3.285 1.00 96.31 88 LYS A N 1
ATOM 693 C CA . LYS A 1 88 ? 4.241 -4.767 3.745 1.00 96.31 88 LYS A CA 1
ATOM 694 C C . LYS A 1 88 ? 2.707 -4.742 3.741 1.00 96.31 88 LYS A C 1
ATOM 696 O O . LYS A 1 88 ? 2.129 -3.941 4.470 1.00 96.31 88 LYS A O 1
ATOM 701 N N . ILE A 1 89 ? 2.076 -5.601 2.937 1.00 96.12 89 ILE A N 1
ATOM 702 C CA . ILE A 1 89 ? 0.620 -5.651 2.706 1.00 96.12 89 ILE A CA 1
ATOM 703 C C . ILE A 1 89 ? -0.010 -7.017 2.990 1.00 96.12 89 ILE A C 1
ATOM 705 O O . ILE A 1 89 ? -1.224 -7.151 2.922 1.00 96.12 89 ILE A O 1
ATOM 709 N N . SER A 1 90 ? 0.785 -8.025 3.352 1.00 96.12 90 SER A N 1
ATOM 710 C CA . SER A 1 90 ? 0.323 -9.389 3.657 1.00 96.12 90 SER A CA 1
ATOM 711 C C . SER A 1 90 ? -0.708 -9.484 4.795 1.00 96.12 90 SER A C 1
ATOM 713 O O . SER A 1 90 ? -1.363 -10.511 4.948 1.00 96.12 90 SER A O 1
ATOM 715 N N . HIS A 1 91 ? -0.868 -8.431 5.605 1.00 96.06 91 HIS A N 1
ATOM 716 C CA . HIS A 1 91 ? -1.910 -8.337 6.634 1.00 96.06 91 HIS A CA 1
ATOM 717 C C . HIS A 1 91 ? -3.281 -7.915 6.083 1.00 96.06 91 HIS A C 1
ATOM 719 O O . HIS A 1 91 ? -4.269 -8.003 6.810 1.00 96.06 91 HIS A O 1
ATOM 725 N N . VAL A 1 92 ? -3.347 -7.436 4.837 1.00 97.56 92 VAL A N 1
ATOM 726 C CA . VAL A 1 92 ? -4.574 -6.955 4.196 1.00 97.56 92 VAL A CA 1
ATOM 727 C C . VAL A 1 92 ? -5.399 -8.157 3.711 1.00 97.56 92 VAL A C 1
ATOM 729 O O . VAL A 1 92 ? -4.906 -8.945 2.906 1.00 97.56 92 VAL A O 1
ATOM 732 N N . PRO A 1 93 ? -6.663 -8.313 4.150 1.00 97.38 93 PRO A N 1
ATOM 733 C CA . PRO A 1 93 ? -7.503 -9.459 3.788 1.00 97.38 93 PRO A CA 1
ATOM 734 C C . PRO A 1 93 ? -7.807 -9.591 2.292 1.00 97.38 93 PRO A C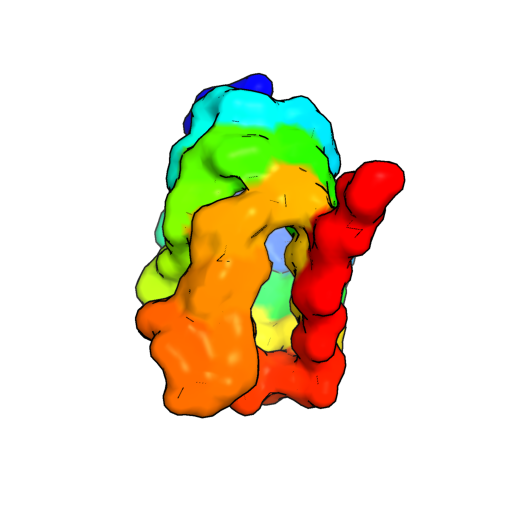 1
ATOM 736 O O . PRO A 1 93 ? -7.968 -10.705 1.794 1.00 97.38 93 PRO A O 1
ATOM 739 N N . HIS A 1 94 ? -7.931 -8.467 1.584 1.00 98.00 94 HIS A N 1
ATOM 740 C CA . HIS A 1 94 ? -8.283 -8.440 0.169 1.00 98.00 94 HIS A CA 1
ATOM 741 C C . HIS A 1 94 ? -7.261 -7.614 -0.608 1.00 98.00 94 HIS A C 1
ATOM 743 O O . HIS A 1 94 ? -7.242 -6.389 -0.503 1.00 98.00 94 HIS A O 1
ATOM 749 N N . VAL A 1 95 ? -6.423 -8.293 -1.390 1.00 97.75 95 VAL A N 1
ATOM 750 C CA . VAL A 1 95 ? -5.468 -7.665 -2.309 1.00 97.75 95 VAL A CA 1
ATOM 751 C C . VAL A 1 95 ? -5.839 -8.065 -3.733 1.00 97.75 95 VAL A C 1
ATOM 753 O O . VAL A 1 95 ? -5.904 -9.255 -4.039 1.00 97.75 95 VAL A O 1
ATOM 756 N N . SER A 1 96 ? -6.100 -7.074 -4.584 1.00 97.19 96 SER A N 1
ATOM 757 C CA . SER A 1 96 ? -6.357 -7.243 -6.015 1.00 97.19 96 SER A CA 1
ATOM 758 C C . SER A 1 96 ? -5.246 -6.569 -6.805 1.00 97.19 96 SER A C 1
ATOM 760 O O . SER A 1 96 ? -4.950 -5.402 -6.556 1.00 97.19 96 SER A O 1
ATOM 762 N N . LEU A 1 97 ? -4.640 -7.311 -7.729 1.00 96.44 97 LEU A N 1
ATOM 763 C CA . LEU A 1 97 ? -3.614 -6.833 -8.653 1.00 96.44 97 LEU A CA 1
ATOM 764 C C . LEU A 1 97 ? -4.104 -7.157 -10.067 1.00 96.44 97 LEU A C 1
ATOM 766 O O . LEU A 1 97 ? -4.366 -8.334 -10.342 1.00 96.44 97 LEU A O 1
ATOM 770 N N . SER A 1 98 ? -4.276 -6.161 -10.933 1.00 94.38 98 SER A N 1
ATOM 771 C CA . SER A 1 98 ? -4.719 -6.400 -12.309 1.00 94.38 98 SER A CA 1
ATOM 772 C C . SER A 1 98 ? -4.134 -5.402 -13.308 1.00 94.38 98 SER A C 1
ATOM 774 O O . SER A 1 98 ? -3.878 -4.258 -12.976 1.00 94.38 98 SER A O 1
ATOM 776 N N . SER A 1 99 ? -3.937 -5.840 -14.547 1.00 87.81 99 SER A N 1
ATOM 777 C CA . SER A 1 99 ? -3.523 -4.996 -15.671 1.00 87.81 99 SER A CA 1
ATOM 778 C C . SER A 1 99 ? -4.526 -5.191 -16.811 1.00 87.81 99 SER A C 1
ATOM 780 O O . SER A 1 99 ? -4.996 -6.316 -17.018 1.00 87.81 99 SER A O 1
ATOM 782 N N . PHE A 1 100 ? -4.860 -4.133 -17.550 1.00 75.50 100 PHE A N 1
ATOM 783 C CA . PHE A 1 100 ? -5.666 -4.224 -18.769 1.00 75.50 100 PHE A CA 1
ATOM 784 C C . PHE A 1 100 ? -4.746 -4.289 -20.003 1.00 75.50 100 PHE A C 1
ATOM 786 O O . PHE A 1 100 ? -3.917 -3.404 -20.214 1.00 75.50 100 PHE A O 1
ATOM 793 N N . ASP A 1 101 ? -4.885 -5.361 -20.793 1.00 59.03 101 ASP A N 1
ATOM 794 C CA . ASP A 1 101 ? -4.163 -5.584 -22.061 1.00 59.03 101 ASP A CA 1
ATOM 795 C C . ASP A 1 101 ? -4.644 -4.675 -23.212 1.00 59.03 101 ASP A C 1
ATOM 797 O O . ASP A 1 101 ? -5.869 -4.405 -23.303 1.00 59.03 101 A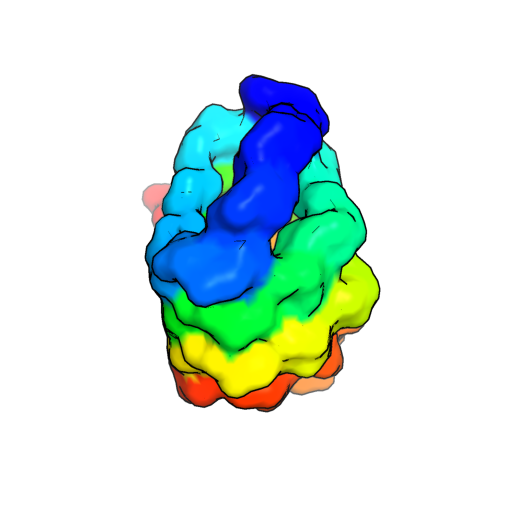SP A O 1
#

Nearest PDB structures (foldseek):
  8yn0-assembly2_D  TM=9.410E-01  e=1.125E-02  Arabidopsis thaliana
  8yn1-assembly1_C  TM=7.025E-01  e=1.077E-03  Arabidopsis thaliana
  8zf0-assembly1_A  TM=7.817E-01  e=1.061E-02  Oryza sativa Japonica Group
  7crc-assembly1_C  TM=8.979E-01  e=1.246E-01  Arabidopsis thaliana
  8zwa-assembly1_A  TM=7.000E-01  e=2.875E-02  Arabidopsis thaliana

pLDDT: mean 92.25, std 7.35, range [59.03, 98.56]

Radius of gyration: 12.45 Å; Cα contacts (8 Å, |Δi|>4): 228; chains: 1; bounding box: 21×34×34 Å

Foldseek 3Di:
DAADDPVCLVCLAPAQEDAAEQQQNHQEYDLSNLSNLNHQEYAYYQHQNHQEYHQSLLSNLNHAEYEYENHVNHLQQCPPPPHVCVVSCVNHNYYHYYYDD

Sequence (101 aa):
MVALPEWFQGATNTLQFLFISMCENLEALPDWLASFTSLTKLVIDQCQKLLSLPEGMRSLTSLKELVVDDCPELERRCQCDIGEDWPKISHVPHVSLSSFD

Secondary structure (DSSP, 8-state):
--S--GGGGGGTTT--EEEEE--TT--B--GGGGG-TT--EEEEES-TT--B--GGGGG-TT--EEEEES-HHHHHHH-TTTSTTHHHHTT-SEEEEE---

InterPro domains:
  IPR032675 Leucine-rich repeat domain superfamily [G3DSA:3.80.10.10] (1-90)